Protein AF-A0A444YCT2-F1 (afdb_monomer)

Solvent-accessible surface area (backbone atoms only — not comparable to full-atom values): 5379 Å² total; per-residue (Å²): 133,84,71,62,64,71,70,78,73,52,81,70,83,50,72,93,70,47,79,77,78,74,94,61,81,78,80,80,83,80,81,75,59,69,70,64,65,66,69,78,56,67,80,71,70,57,96,79,54,91,73,79,79,74,66,61,68,62,54,59,70,70,43,82,77,83,76,79,77,73,80,80,133

Secondary structure (DSSP, 8-state):
----HHHHTSPP-SGGGSPPPPSSPPPPPPPPPHHHHHHS------TT-S-----HHHHHHHS----------

pLDDT: mean 73.75, std 10.88, range [47.5, 88.56]

Foldseek 3Di:
DPDPVVVVPDQDPDPVSDDDDPPDDDDDDDDDPPVVVCPDCPVPAPPVHPDDDDDVVVVVVPPPPPPPPPPDD

InterPro domains:
  IPR040389 Cyclin-dependent protein kinase inhibitor SMR [PTHR33142] (4-65)

Radius of gyration: 29.39 Å; Cα contacts (8 Å, |Δi|>4): 5; chains: 1; bounding box: 47×54×77 Å

Mean predicted aligned error: 18.54 Å

Organism: Arachis hypogaea (NCBI:txid3818)

Sequence (73 aa):
MTKDIEEGCRTPRHTASRIPAPTACPPAPKKKPAAAVHTKRQRIPPKCGYFKPPDLELIFRMLPSSTSTEPLP

Structure (mmCIF, N/CA/C/O backbone):
data_AF-A0A444YCT2-F1
#
_entry.id   AF-A0A444YCT2-F1
#
loop_
_atom_site.group_PDB
_atom_site.id
_atom_site.type_symbol
_atom_site.label_atom_id
_atom_site.label_alt_id
_atom_site.label_comp_id
_atom_site.label_asym_id
_atom_site.label_entity_id
_atom_site.label_seq_id
_atom_site.pdbx_PDB_ins_code
_atom_site.Cartn_x
_atom_site.Cartn_y
_atom_site.Cartn_z
_atom_site.occupancy
_atom_site.B_iso_or_equiv
_atom_site.auth_seq_id
_atom_site.auth_comp_id
_atom_site.auth_asym_id
_atom_site.auth_atom_id
_atom_site.pdbx_PDB_model_num
ATOM 1 N N . MET A 1 1 ? 1.726 -34.606 -21.921 1.00 47.50 1 MET A N 1
ATOM 2 C CA . MET A 1 1 ? 2.753 -33.543 -21.986 1.00 47.50 1 MET A CA 1
ATOM 3 C C . MET A 1 1 ? 2.708 -32.714 -20.712 1.00 47.50 1 MET A C 1
ATOM 5 O O . MET A 1 1 ? 2.037 -31.692 -20.666 1.00 47.50 1 MET A O 1
ATOM 9 N N . THR A 1 2 ? 3.386 -33.162 -19.663 1.00 57.28 2 THR A N 1
ATOM 10 C CA . THR A 1 2 ? 3.692 -32.326 -18.498 1.00 57.28 2 THR A CA 1
ATOM 11 C C . THR A 1 2 ? 4.893 -31.475 -18.880 1.00 57.28 2 THR A C 1
ATOM 13 O O . THR A 1 2 ? 6.022 -31.941 -18.806 1.00 57.28 2 THR A O 1
ATOM 16 N N . LYS A 1 3 ? 4.651 -30.271 -19.411 1.00 61.38 3 LYS A N 1
ATOM 17 C CA . LYS A 1 3 ? 5.728 -29.285 -19.548 1.00 61.38 3 LYS A CA 1
ATOM 18 C C . LYS A 1 3 ? 6.175 -28.937 -18.135 1.00 61.38 3 LYS A C 1
ATOM 20 O O . LYS A 1 3 ? 5.318 -28.595 -17.319 1.00 61.38 3 LYS A O 1
ATOM 25 N N . ASP A 1 4 ? 7.464 -29.077 -17.857 1.00 65.31 4 ASP A N 1
ATOM 26 C CA . ASP A 1 4 ? 8.085 -28.757 -16.578 1.00 65.31 4 ASP A CA 1
ATOM 27 C C . ASP A 1 4 ? 7.633 -27.368 -16.115 1.00 65.31 4 ASP A C 1
ATOM 29 O O . ASP A 1 4 ? 8.046 -26.340 -16.651 1.00 65.31 4 ASP A O 1
ATOM 33 N N . ILE A 1 5 ? 6.720 -27.343 -15.138 1.00 65.75 5 ILE A N 1
ATOM 34 C CA . ILE A 1 5 ? 6.113 -26.116 -14.593 1.00 65.75 5 ILE A CA 1
ATOM 35 C C . ILE A 1 5 ? 7.210 -25.162 -14.098 1.00 65.75 5 ILE A C 1
ATOM 37 O O . ILE A 1 5 ? 7.059 -23.944 -14.145 1.00 65.75 5 ILE A O 1
ATOM 41 N N . GLU A 1 6 ? 8.349 -25.720 -13.68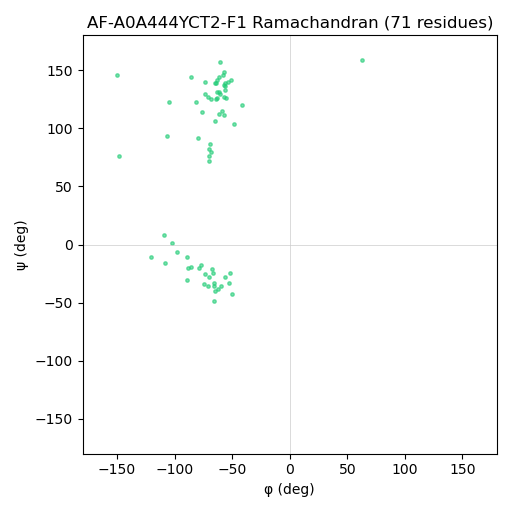7 1.00 66.25 6 GLU A N 1
ATOM 42 C CA . GLU A 1 6 ? 9.526 -24.975 -13.265 1.00 66.25 6 GLU A CA 1
ATOM 43 C C . GLU A 1 6 ? 10.130 -24.104 -14.384 1.00 66.25 6 GLU A C 1
ATOM 45 O O . GLU A 1 6 ? 10.543 -22.974 -14.125 1.00 66.25 6 GLU A O 1
ATOM 50 N N . GLU A 1 7 ? 10.148 -24.577 -15.633 1.00 70.94 7 GLU A N 1
ATOM 51 C CA . GLU A 1 7 ? 10.702 -23.834 -16.775 1.00 70.94 7 GLU A CA 1
ATOM 52 C C . GLU A 1 7 ? 9.805 -22.640 -17.150 1.00 70.94 7 GLU A C 1
ATOM 54 O O . GLU A 1 7 ? 10.297 -21.565 -17.492 1.00 70.94 7 GLU A O 1
ATOM 59 N N . GLY A 1 8 ? 8.481 -22.797 -17.028 1.00 73.38 8 GLY A N 1
ATOM 60 C CA . GLY A 1 8 ? 7.498 -21.758 -17.362 1.00 73.38 8 GLY A CA 1
ATOM 61 C C . GLY A 1 8 ? 7.355 -20.641 -16.323 1.00 73.38 8 GLY A C 1
ATOM 62 O O . GLY A 1 8 ? 6.830 -19.576 -16.643 1.00 73.38 8 GLY A O 1
ATOM 63 N N . CYS A 1 9 ? 7.828 -20.862 -15.094 1.00 76.38 9 CYS A N 1
ATOM 64 C CA . CYS A 1 9 ? 7.702 -19.915 -13.980 1.00 76.38 9 CYS A CA 1
ATOM 65 C C . CYS A 1 9 ? 8.994 -19.129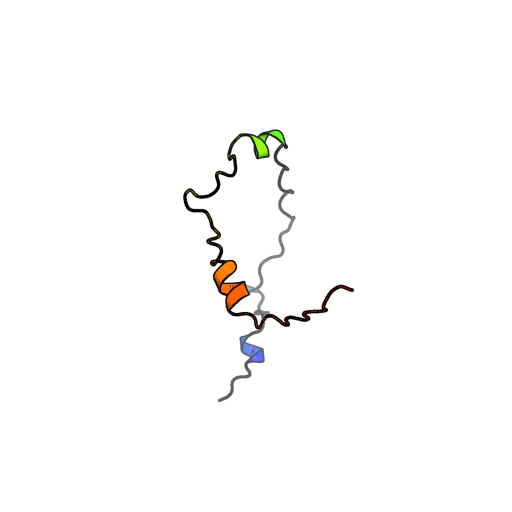 -13.691 1.00 76.38 9 CYS A C 1
ATOM 67 O O . CYS A 1 9 ? 9.034 -18.328 -12.755 1.00 76.38 9 CYS A O 1
ATOM 69 N N . ARG A 1 10 ? 10.065 -19.349 -14.463 1.00 79.25 10 ARG A N 1
ATOM 70 C CA .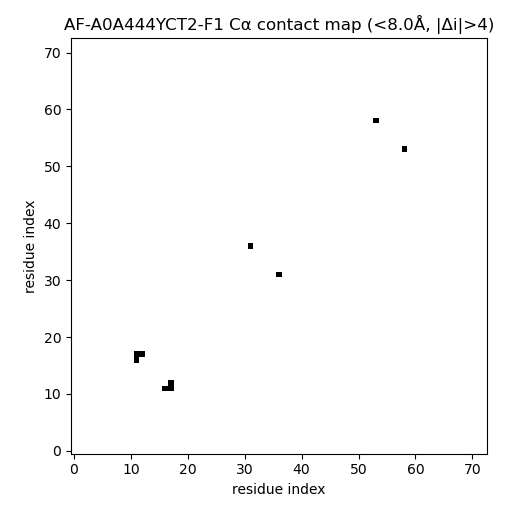 ARG A 1 10 ? 11.353 -18.664 -14.282 1.00 79.25 10 ARG A CA 1
ATOM 71 C C . ARG A 1 10 ? 11.391 -17.324 -15.013 1.00 79.25 10 ARG A C 1
ATOM 73 O O . ARG A 1 10 ? 10.898 -17.184 -16.128 1.00 79.25 10 ARG A O 1
ATOM 80 N N . THR A 1 11 ? 12.063 -16.346 -14.407 1.00 81.44 11 THR A N 1
ATOM 81 C CA . THR A 1 11 ? 12.355 -15.062 -15.056 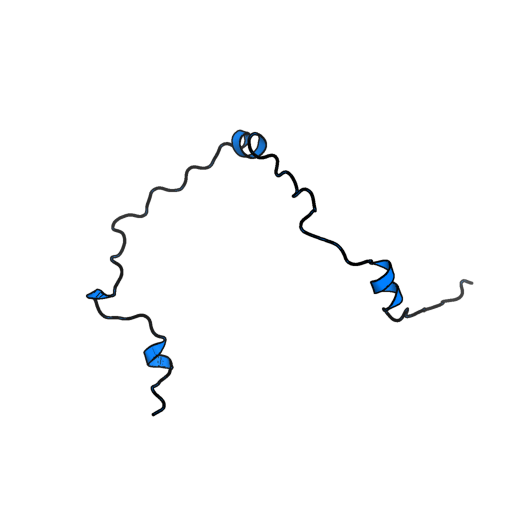1.00 81.44 11 THR A CA 1
ATOM 82 C C . THR A 1 11 ? 13.135 -15.293 -16.361 1.00 81.44 11 THR A C 1
ATOM 84 O O . THR A 1 11 ? 14.188 -15.941 -16.317 1.00 81.44 11 THR A O 1
ATOM 87 N N . PRO A 1 12 ? 12.680 -14.752 -17.509 1.00 83.81 12 PRO A N 1
ATOM 88 C CA . PRO A 1 12 ? 13.386 -14.875 -18.781 1.00 83.81 12 PRO A CA 1
ATOM 89 C C . PRO A 1 12 ? 14.833 -14.374 -18.687 1.00 83.81 12 PRO A C 1
ATOM 91 O O . PRO A 1 12 ? 15.090 -13.244 -18.273 1.00 83.81 12 PRO A O 1
ATOM 94 N N . ARG A 1 13 ? 15.792 -15.220 -19.083 1.00 81.50 13 ARG A N 1
ATOM 95 C CA . ARG A 1 13 ? 17.238 -14.917 -19.025 1.00 81.50 13 ARG A CA 1
ATOM 96 C C . ARG A 1 13 ? 17.778 -14.245 -20.291 1.00 81.50 13 ARG A C 1
ATOM 98 O O . ARG A 1 13 ? 18.921 -13.796 -20.299 1.00 81.50 13 ARG A O 1
ATOM 105 N N . HIS A 1 14 ? 16.979 -14.199 -21.359 1.00 84.81 14 HIS A N 1
ATOM 106 C CA . HIS A 1 14 ? 17.390 -13.627 -22.637 1.00 84.81 14 HIS A CA 1
ATOM 107 C C . HIS A 1 14 ? 17.642 -12.119 -22.511 1.00 84.81 14 HIS A C 1
ATOM 109 O O . HIS A 1 14 ? 16.881 -11.401 -21.860 1.00 84.81 14 HIS A O 1
ATOM 115 N N . THR A 1 15 ? 18.699 -11.627 -23.157 1.00 82.25 15 THR A N 1
ATOM 116 C CA . THR A 1 15 ? 19.156 -10.232 -23.043 1.00 82.25 15 THR A CA 1
ATOM 117 C C . THR A 1 15 ? 18.098 -9.225 -23.484 1.00 82.25 15 THR A C 1
ATOM 119 O O . THR A 1 15 ? 17.949 -8.197 -22.835 1.00 82.25 15 THR A O 1
ATOM 122 N N . ALA A 1 16 ? 17.301 -9.546 -24.509 1.00 85.50 16 ALA A N 1
ATOM 123 C CA . ALA A 1 16 ? 16.204 -8.688 -24.969 1.00 85.50 16 ALA A CA 1
ATOM 124 C C . ALA A 1 16 ? 15.048 -8.558 -23.956 1.00 85.50 16 ALA A C 1
ATOM 126 O O . ALA A 1 16 ? 14.278 -7.607 -24.025 1.00 85.50 16 ALA A O 1
ATOM 127 N N . SER A 1 17 ? 14.917 -9.502 -23.018 1.00 82.81 17 SER A N 1
ATOM 128 C CA . SER A 1 17 ? 13.897 -9.479 -21.959 1.00 82.81 17 SER A CA 1
ATOM 129 C C . SER A 1 17 ? 14.432 -8.925 -20.636 1.00 82.81 17 SER A C 1
ATOM 131 O O . SER A 1 17 ? 13.670 -8.755 -19.684 1.00 82.81 17 SER A O 1
ATOM 133 N N . ARG A 1 18 ? 15.742 -8.661 -20.543 1.00 82.94 18 ARG A N 1
ATOM 134 C CA . ARG A 1 18 ? 16.383 -8.166 -19.326 1.00 82.94 18 ARG A CA 1
ATOM 135 C C . ARG A 1 18 ? 16.176 -6.659 -19.219 1.00 82.94 18 ARG A C 1
ATOM 137 O O . ARG A 1 18 ? 16.602 -5.906 -20.088 1.00 82.94 18 ARG A O 1
ATOM 144 N N . ILE A 1 19 ? 15.568 -6.217 -18.121 1.00 82.06 19 ILE A N 1
ATOM 145 C CA . ILE A 1 19 ? 15.448 -4.789 -17.815 1.00 82.06 19 ILE A CA 1
ATOM 146 C C . ILE A 1 19 ? 16.869 -4.225 -17.631 1.00 82.06 19 ILE A C 1
ATOM 148 O O . ILE A 1 19 ? 17.635 -4.786 -16.836 1.00 82.06 19 ILE A O 1
ATOM 152 N N . PRO A 1 20 ? 17.248 -3.153 -18.352 1.00 81.62 20 PRO A N 1
ATOM 153 C CA . PRO A 1 20 ? 18.540 -2.508 -18.168 1.00 81.62 20 PRO A CA 1
ATOM 154 C C . PRO A 1 20 ? 18.719 -2.069 -16.715 1.00 81.62 20 PRO A C 1
ATOM 156 O O . PRO A 1 20 ? 17.798 -1.521 -16.106 1.00 81.62 20 PRO A O 1
ATOM 159 N N . ALA A 1 21 ? 19.906 -2.300 -16.153 1.00 80.06 21 ALA A N 1
ATOM 160 C CA . ALA A 1 21 ? 20.213 -1.781 -14.829 1.00 80.06 21 ALA A CA 1
ATOM 161 C C . ALA A 1 21 ? 20.177 -0.242 -14.883 1.00 80.06 21 ALA A C 1
ATOM 163 O O . ALA A 1 21 ? 20.778 0.338 -15.793 1.00 80.06 21 ALA A O 1
ATOM 164 N N . PRO A 1 22 ? 19.476 0.432 -13.954 1.00 77.31 22 PRO A N 1
ATOM 165 C CA . PRO A 1 22 ? 19.501 1.885 -13.904 1.00 77.31 22 PRO A CA 1
ATOM 166 C C . PRO A 1 22 ? 20.944 2.347 -13.674 1.00 77.31 22 PRO A C 1
ATOM 168 O O . PRO A 1 22 ? 21.622 1.865 -12.770 1.00 77.31 22 PRO A O 1
ATOM 171 N N . THR A 1 23 ? 21.417 3.275 -14.505 1.00 78.56 23 THR A N 1
ATOM 172 C CA . THR A 1 23 ? 22.787 3.817 -14.446 1.00 78.56 23 THR A CA 1
ATOM 173 C C . THR A 1 23 ? 23.039 4.635 -13.178 1.00 78.56 23 THR A C 1
ATOM 175 O O . THR A 1 23 ? 24.175 4.741 -12.725 1.00 78.56 23 THR A O 1
ATOM 178 N N . ALA A 1 24 ? 21.973 5.176 -12.586 1.00 85.50 24 ALA A N 1
ATOM 179 C CA . ALA A 1 24 ? 21.954 5.801 -11.275 1.00 85.50 24 ALA A CA 1
ATOM 180 C C . ALA A 1 24 ? 20.570 5.614 -10.640 1.00 85.50 24 ALA A C 1
ATOM 182 O O . ALA A 1 24 ? 19.545 5.633 -11.328 1.00 85.50 24 ALA A O 1
ATOM 183 N N . CYS A 1 25 ? 20.526 5.451 -9.319 1.00 80.19 25 CYS A N 1
ATOM 184 C CA . CYS A 1 25 ? 19.263 5.463 -8.590 1.00 80.19 25 CYS A CA 1
ATOM 185 C C . CYS A 1 25 ? 18.596 6.840 -8.733 1.00 80.19 25 CYS A C 1
ATOM 187 O O . CYS A 1 25 ? 19.297 7.857 -8.675 1.00 80.19 25 CYS A O 1
ATOM 189 N N . PRO A 1 26 ? 17.259 6.912 -8.875 1.00 86.94 26 PRO A N 1
ATOM 190 C CA . PRO A 1 26 ? 16.579 8.193 -8.795 1.00 86.94 26 PRO A CA 1
ATOM 191 C C . PRO A 1 26 ? 16.888 8.857 -7.441 1.00 86.94 26 PRO A C 1
ATOM 193 O O . PRO A 1 26 ? 17.092 8.160 -6.440 1.00 86.94 26 PRO A O 1
ATOM 196 N N . PRO A 1 27 ? 16.928 10.198 -7.387 1.00 88.38 27 PRO A N 1
ATOM 197 C CA . PRO A 1 27 ? 17.194 10.914 -6.148 1.00 88.38 27 PRO A CA 1
ATOM 198 C C . PRO A 1 27 ? 16.171 10.541 -5.069 1.00 88.38 27 PRO A C 1
ATOM 200 O O . PRO A 1 27 ? 14.996 10.300 -5.357 1.00 88.38 27 PRO A O 1
ATOM 203 N N . ALA A 1 28 ? 16.622 10.515 -3.812 1.00 88.12 28 ALA A N 1
ATOM 204 C CA . ALA A 1 28 ? 15.784 10.133 -2.683 1.00 88.12 28 ALA A CA 1
ATOM 205 C C . ALA A 1 28 ? 14.510 11.004 -2.601 1.00 88.12 28 ALA A C 1
ATOM 207 O O . ALA A 1 28 ? 14.584 12.228 -2.775 1.00 88.12 28 ALA A O 1
ATOM 208 N N . PRO A 1 29 ? 13.340 10.412 -2.291 1.00 87.38 29 PRO A N 1
ATOM 209 C CA . PRO A 1 29 ? 12.121 11.177 -2.072 1.00 87.38 29 PRO A CA 1
ATOM 210 C C . PRO A 1 29 ? 12.318 12.234 -0.980 1.00 87.38 29 PRO A C 1
ATOM 212 O O . PRO A 1 29 ? 12.822 11.946 0.107 1.00 87.38 29 PRO A O 1
ATOM 215 N N . LYS A 1 30 ? 11.882 13.470 -1.245 1.00 85.81 30 LYS A N 1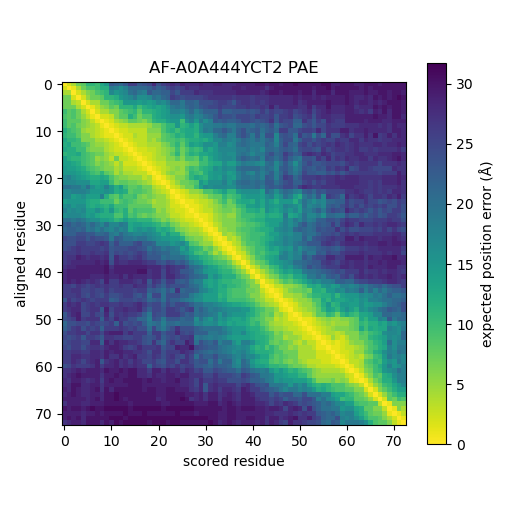
ATOM 216 C CA . LYS A 1 30 ? 11.954 14.554 -0.258 1.00 85.81 30 LYS A CA 1
ATOM 217 C C . LYS A 1 30 ? 10.942 14.304 0.861 1.00 85.81 30 LYS A C 1
ATOM 219 O O . LYS A 1 30 ? 9.748 14.132 0.601 1.00 85.81 30 LYS A O 1
ATOM 224 N N . LYS A 1 31 ? 11.403 14.327 2.115 1.00 82.00 31 LYS A N 1
ATOM 225 C CA . LYS A 1 31 ? 10.514 14.299 3.284 1.00 82.00 31 LYS A CA 1
ATOM 226 C C . LYS A 1 31 ? 9.622 1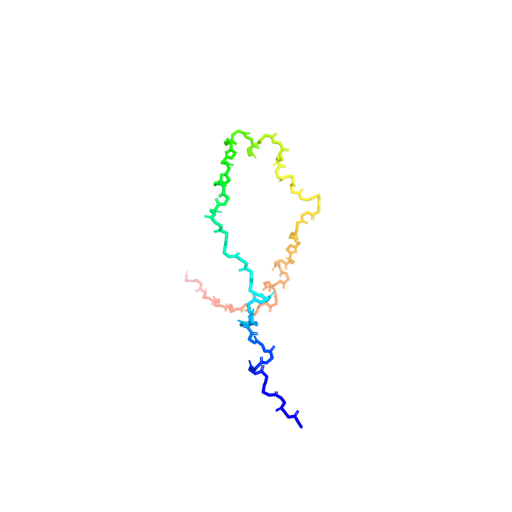5.542 3.262 1.00 82.00 31 LYS A C 1
ATOM 228 O O . LYS A 1 31 ? 10.108 16.657 3.089 1.00 82.00 31 LYS A O 1
ATOM 233 N N . LYS A 1 32 ? 8.314 15.354 3.441 1.00 77.44 32 LYS A N 1
ATOM 234 C CA . LYS A 1 32 ? 7.384 16.474 3.630 1.00 77.44 32 LYS A CA 1
ATOM 235 C C . LYS A 1 32 ? 7.590 17.051 5.038 1.00 77.44 32 LYS A C 1
ATOM 237 O O . LYS A 1 32 ? 7.773 16.263 5.967 1.00 77.44 32 LYS A O 1
ATOM 242 N N . PRO A 1 33 ? 7.556 18.382 5.220 1.00 75.69 33 PRO A N 1
ATOM 243 C CA . PRO A 1 33 ? 7.645 18.979 6.549 1.00 75.69 33 PRO A CA 1
ATOM 244 C C . PRO A 1 33 ? 6.466 18.508 7.406 1.00 75.69 33 PRO A C 1
ATOM 246 O O . PRO A 1 33 ? 5.356 18.359 6.888 1.00 75.69 33 PRO A O 1
ATOM 249 N N . ALA A 1 34 ? 6.694 18.294 8.706 1.00 65.94 34 ALA A N 1
ATOM 250 C CA . ALA A 1 34 ? 5.677 17.805 9.644 1.00 65.94 34 ALA A CA 1
ATOM 251 C C . ALA A 1 34 ? 4.373 18.621 9.543 1.00 65.94 34 ALA A C 1
ATOM 253 O O . ALA A 1 34 ? 3.292 18.061 9.374 1.00 65.94 34 ALA A O 1
ATOM 254 N N . ALA A 1 35 ? 4.489 19.949 9.441 1.00 62.56 35 ALA A N 1
ATOM 255 C CA . ALA A 1 35 ? 3.364 20.862 9.242 1.00 62.56 35 ALA A CA 1
ATOM 256 C C . ALA A 1 35 ? 2.451 20.505 8.048 1.00 62.56 35 ALA A C 1
ATOM 258 O O . ALA A 1 35 ? 1.243 20.705 8.128 1.00 62.56 35 ALA A O 1
ATOM 259 N N . ALA A 1 36 ? 2.974 19.933 6.956 1.00 60.25 36 ALA A N 1
ATOM 260 C CA . ALA A 1 36 ? 2.181 19.532 5.788 1.00 60.25 36 ALA A CA 1
ATOM 261 C C . ALA A 1 36 ? 1.429 18.199 5.976 1.00 60.25 36 ALA A C 1
ATOM 263 O O . ALA A 1 36 ? 0.457 17.942 5.263 1.00 60.25 36 ALA A O 1
ATOM 264 N N . VAL A 1 37 ? 1.855 17.358 6.925 1.00 58.94 37 VAL A N 1
ATOM 265 C CA . VAL A 1 37 ? 1.152 16.118 7.305 1.00 58.94 37 VAL A CA 1
ATOM 266 C C . VAL A 1 37 ? -0.095 16.444 8.128 1.00 58.94 37 VAL A C 1
ATOM 268 O O . VAL A 1 37 ? -1.115 15.775 7.991 1.00 58.94 37 VAL A O 1
ATOM 271 N N . HIS A 1 38 ? -0.041 17.504 8.934 1.00 58.09 38 HIS A N 1
ATOM 272 C CA . HIS A 1 38 ? -1.107 17.851 9.877 1.00 58.09 38 HIS A CA 1
ATOM 273 C C . HIS A 1 38 ? -2.196 18.760 9.278 1.00 58.09 38 HIS A C 1
ATOM 275 O O . HIS A 1 38 ? -3.301 18.817 9.806 1.00 58.09 38 HIS A O 1
ATOM 281 N N . THR A 1 39 ? -1.910 19.477 8.182 1.00 56.50 39 THR A N 1
ATOM 282 C CA . THR A 1 39 ? -2.731 20.639 7.774 1.00 56.50 39 THR A CA 1
ATOM 283 C C . THR A 1 39 ? -3.614 20.463 6.540 1.00 56.50 39 THR A C 1
ATOM 285 O O . THR A 1 39 ? -4.510 21.277 6.355 1.00 56.50 39 THR A O 1
ATOM 288 N N . LYS A 1 40 ? -3.435 19.448 5.680 1.00 56.00 40 LYS A N 1
ATOM 289 C CA . LYS A 1 40 ? -4.207 19.390 4.408 1.00 56.00 40 LYS A CA 1
ATOM 290 C C . LYS A 1 40 ? -5.086 18.174 4.188 1.00 56.00 40 LYS A C 1
ATOM 292 O O . LYS A 1 40 ? -5.916 18.178 3.286 1.00 56.00 40 LYS A O 1
ATOM 297 N N . ARG A 1 41 ? -4.949 17.152 5.018 1.00 56.91 41 ARG A N 1
ATOM 298 C CA . ARG A 1 41 ? -5.886 16.036 5.095 1.00 56.91 41 ARG A CA 1
ATOM 299 C C . ARG A 1 41 ? -5.872 15.590 6.538 1.00 56.91 41 ARG A C 1
ATOM 301 O O . ARG A 1 41 ? -5.263 14.575 6.861 1.00 56.91 41 ARG A O 1
ATOM 308 N N . GLN A 1 42 ? -6.532 16.367 7.402 1.00 58.75 42 GLN A N 1
ATOM 309 C CA . GLN A 1 42 ? -7.148 15.751 8.573 1.00 58.75 42 GLN A CA 1
ATOM 310 C C . GLN A 1 42 ? -7.765 14.464 8.049 1.00 58.75 42 GLN A C 1
ATOM 312 O O . GLN A 1 42 ? -8.454 14.482 7.026 1.00 58.75 42 GLN A O 1
ATOM 317 N N . ARG A 1 43 ? -7.318 13.343 8.597 1.00 61.16 43 ARG A N 1
ATOM 318 C CA . ARG A 1 43 ? -7.634 12.003 8.130 1.00 61.16 43 ARG A CA 1
ATOM 319 C C . ARG A 1 43 ? -9.101 11.791 8.474 1.00 61.16 43 ARG A C 1
ATOM 321 O O . ARG A 1 43 ? -9.380 11.121 9.455 1.00 61.16 43 ARG A O 1
ATOM 328 N N . ILE A 1 44 ? -9.998 12.470 7.749 1.00 66.38 44 ILE A N 1
ATOM 329 C CA . ILE A 1 44 ? -11.433 12.473 7.996 1.00 66.38 44 ILE A CA 1
ATOM 330 C C . ILE A 1 44 ? -11.798 11.000 7.935 1.00 66.38 44 ILE A C 1
ATOM 332 O O . ILE A 1 44 ? -11.637 10.390 6.867 1.00 66.38 44 ILE A O 1
ATOM 336 N N . PRO A 1 45 ? -12.181 10.393 9.071 1.00 71.00 45 PRO A N 1
ATOM 337 C CA . PRO A 1 45 ? -12.655 9.030 9.049 1.00 71.00 45 PRO A CA 1
ATOM 338 C C . PRO A 1 45 ? -13.786 8.972 8.021 1.00 71.00 45 PRO A C 1
ATOM 340 O O . PRO A 1 45 ? -14.559 9.931 7.919 1.00 71.00 45 PRO A O 1
ATOM 343 N N . PRO A 1 46 ? -13.887 7.911 7.210 1.00 79.38 46 PRO A N 1
ATOM 344 C CA . PRO A 1 46 ? -15.008 7.790 6.293 1.00 79.38 46 PRO A CA 1
ATOM 345 C C . PRO A 1 46 ? -16.300 7.989 7.064 1.00 79.38 46 PRO A C 1
ATOM 347 O O . PRO A 1 46 ? -16.428 7.497 8.184 1.00 79.38 46 PRO A O 1
ATOM 350 N N . LYS A 1 47 ? -17.262 8.672 6.445 1.00 76.88 47 LYS A N 1
ATOM 351 C CA . LYS A 1 47 ? -18.544 9.017 7.074 1.00 76.88 47 LYS A CA 1
ATOM 352 C C . LYS A 1 47 ? -19.264 7.809 7.694 1.00 76.88 47 LYS A C 1
ATOM 354 O O . LYS A 1 47 ? -20.046 7.985 8.614 1.00 76.88 47 LYS A O 1
ATOM 359 N N . CYS A 1 48 ? -18.987 6.599 7.207 1.00 76.25 48 CYS A N 1
ATOM 360 C CA . CYS A 1 48 ? -19.599 5.353 7.667 1.00 76.25 48 CYS A CA 1
ATOM 361 C C . CYS A 1 48 ? -18.653 4.439 8.465 1.00 76.25 48 CYS A C 1
ATOM 363 O O . CYS A 1 48 ? -19.020 3.296 8.731 1.00 76.25 48 CYS A O 1
ATOM 365 N N . GLY A 1 49 ? -17.447 4.905 8.808 1.00 77.88 49 GLY A N 1
ATOM 366 C CA . GLY A 1 49 ? -16.381 4.059 9.345 1.00 77.88 49 GLY A CA 1
ATOM 367 C C . GLY A 1 49 ? -15.933 2.977 8.350 1.00 77.88 49 GLY A C 1
ATOM 368 O O . GLY A 1 49 ? -16.635 2.633 7.404 1.00 77.88 49 GLY A O 1
ATOM 369 N N . TYR A 1 50 ? -14.725 2.446 8.525 1.00 81.56 50 TYR A N 1
ATOM 370 C CA . TYR A 1 50 ? -14.293 1.249 7.782 1.00 81.56 50 TYR A CA 1
ATOM 371 C C . TYR A 1 50 ? -14.660 -0.039 8.519 1.00 81.56 50 TYR A C 1
ATOM 373 O O . TYR A 1 50 ? -14.907 -1.067 7.899 1.00 81.56 50 TYR A O 1
ATOM 381 N N . PHE A 1 51 ? -14.692 0.023 9.848 1.00 86.31 51 PHE A N 1
ATOM 382 C CA . PHE A 1 51 ? -14.959 -1.113 10.708 1.00 86.31 51 PHE A CA 1
ATOM 383 C C . PHE A 1 51 ? -16.374 -1.007 11.261 1.00 86.31 51 PHE A C 1
ATOM 385 O O . PHE A 1 51 ? -16.724 -0.017 11.902 1.00 86.31 51 PHE A O 1
ATOM 392 N N . LYS A 1 52 ? -17.174 -2.035 10.998 1.00 84.00 52 LYS A N 1
ATOM 393 C CA . LYS A 1 52 ? -18.468 -2.248 11.636 1.00 84.00 52 LYS A CA 1
ATOM 394 C C . LYS A 1 52 ? -18.268 -3.407 12.610 1.00 84.00 52 LYS A C 1
ATOM 396 O O . LYS A 1 52 ? -18.286 -4.548 12.146 1.00 84.00 52 LYS A O 1
ATOM 401 N N . PRO A 1 53 ? -17.960 -3.143 13.894 1.00 83.38 53 PRO A N 1
ATOM 402 C CA . PRO A 1 53 ? -17.775 -4.225 14.846 1.00 83.38 53 PRO A CA 1
ATOM 403 C C . PRO A 1 53 ? -19.042 -5.087 14.888 1.00 83.38 53 PRO A C 1
ATOM 405 O O . PRO A 1 53 ? -20.143 -4.530 14.876 1.00 83.38 53 PRO A O 1
ATOM 408 N N . PRO A 1 54 ? -18.908 -6.422 14.920 1.00 84.38 54 PRO A N 1
ATOM 409 C CA . PRO A 1 54 ? -20.026 -7.283 15.273 1.00 84.38 54 PRO A CA 1
ATOM 410 C C . PRO A 1 54 ? -20.496 -6.959 16.696 1.00 84.38 54 PRO A C 1
ATOM 412 O O . PRO A 1 54 ? -19.734 -6.424 17.504 1.00 84.38 54 PRO A O 1
ATOM 415 N N . ASP A 1 55 ? -21.746 -7.294 16.999 1.00 88.56 55 ASP A N 1
ATOM 416 C CA . ASP A 1 55 ? -22.271 -7.183 18.356 1.00 88.56 55 ASP A CA 1
ATOM 417 C C . ASP A 1 55 ? -21.464 -8.091 19.297 1.00 88.56 55 ASP A C 1
ATOM 419 O O . ASP A 1 55 ? -21.484 -9.318 19.176 1.00 88.56 55 ASP A O 1
ATOM 423 N N . LEU A 1 56 ? -20.708 -7.472 20.204 1.00 84.06 56 LEU A N 1
ATOM 424 C CA . LEU A 1 56 ? -19.848 -8.179 21.146 1.00 84.06 56 LEU A CA 1
ATOM 425 C C . LEU A 1 56 ? -20.673 -9.014 22.126 1.00 84.06 56 LEU A C 1
ATOM 427 O O . LEU A 1 56 ? -20.260 -10.119 22.475 1.00 84.06 56 LEU A O 1
ATOM 431 N N . GLU A 1 57 ? -21.866 -8.547 22.496 1.00 80.44 57 GLU A N 1
ATOM 432 C CA . GLU A 1 57 ? -22.753 -9.283 23.398 1.00 80.44 57 GLU A CA 1
ATOM 433 C C . GLU A 1 57 ? -23.228 -10.583 22.745 1.00 80.44 57 GLU A C 1
ATOM 435 O O . GLU A 1 57 ? -23.325 -11.618 23.402 1.00 80.44 57 GLU A O 1
ATOM 440 N N . LEU A 1 58 ? -23.455 -10.577 21.428 1.00 84.81 58 LEU A N 1
ATOM 441 C CA . LEU A 1 58 ? -23.785 -11.793 20.688 1.00 84.81 58 LEU A CA 1
ATOM 442 C C . LEU A 1 58 ? -22.624 -12.79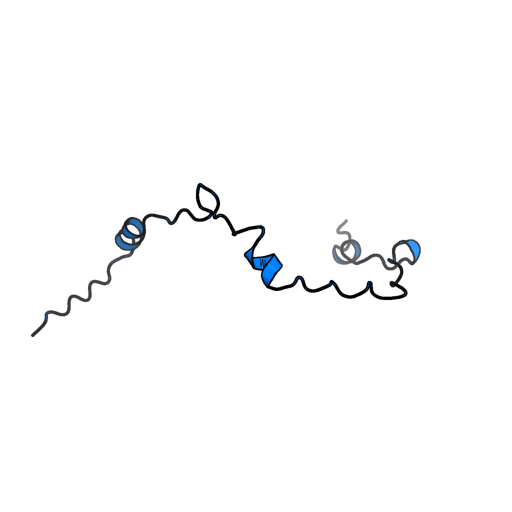6 20.705 1.00 84.81 58 LEU A C 1
ATOM 444 O O . LEU A 1 58 ? -22.850 -13.993 20.878 1.00 84.81 58 LEU A O 1
ATOM 448 N N . ILE A 1 59 ? -21.389 -12.310 20.569 1.00 84.19 59 ILE A N 1
ATOM 449 C CA . ILE A 1 59 ? -20.183 -13.146 20.592 1.00 84.19 59 ILE A CA 1
ATOM 450 C C . ILE A 1 59 ? -20.002 -13.778 21.976 1.00 84.19 59 ILE A C 1
ATOM 452 O O . ILE A 1 59 ? -19.825 -14.992 22.074 1.00 84.19 59 ILE A O 1
ATOM 456 N N . PHE A 1 60 ? -20.097 -12.991 23.049 1.00 83.19 60 PHE A N 1
ATOM 457 C CA . PHE A 1 60 ? -19.895 -13.496 24.410 1.00 83.19 60 PHE A CA 1
ATOM 458 C C . PHE A 1 60 ? -21.025 -14.413 24.893 1.00 83.19 60 PHE A C 1
ATOM 460 O O . PHE A 1 60 ? -20.759 -15.321 25.674 1.00 83.19 60 PHE A O 1
ATOM 467 N N . ARG A 1 61 ? -22.258 -14.249 24.392 1.00 82.25 61 ARG A N 1
ATOM 468 C CA . ARG A 1 61 ? -23.384 -15.162 24.681 1.00 82.25 61 ARG A CA 1
ATOM 469 C C . ARG A 1 61 ? -23.278 -16.509 23.963 1.00 82.25 61 ARG A C 1
ATOM 471 O O . ARG A 1 61 ? -23.874 -17.479 24.419 1.00 82.25 61 ARG A O 1
ATOM 478 N N . MET A 1 62 ? -22.568 -16.563 22.834 1.00 73.31 62 MET A N 1
ATOM 479 C CA . MET A 1 62 ? -22.310 -17.806 22.096 1.00 73.31 62 MET A CA 1
ATOM 480 C C . MET A 1 62 ? -21.091 -18.565 22.620 1.00 73.31 62 MET A C 1
ATOM 482 O O . MET A 1 62 ? -20.963 -19.762 22.358 1.00 73.31 62 MET A O 1
ATOM 486 N N . LEU A 1 63 ? -20.193 -17.895 23.348 1.00 73.50 63 LEU A N 1
ATOM 487 C CA . LEU A 1 63 ? -19.107 -18.579 24.030 1.00 73.50 63 LEU A CA 1
ATOM 488 C C . LEU A 1 63 ? -19.677 -19.325 25.243 1.00 73.50 63 LEU A C 1
ATOM 490 O O . LEU A 1 63 ? -20.395 -18.721 26.041 1.00 73.50 63 LEU A O 1
ATOM 494 N N . PRO A 1 64 ? -19.362 -20.621 25.412 1.00 73.00 64 PRO A N 1
ATOM 495 C CA . PRO A 1 64 ? -19.722 -21.326 26.628 1.00 73.00 64 PRO A CA 1
ATOM 496 C C . PRO A 1 64 ? -19.070 -20.593 27.797 1.00 73.00 64 PRO A C 1
ATOM 498 O O . PRO A 1 64 ? -17.843 -20.515 27.894 1.00 73.00 64 PRO A O 1
ATOM 501 N N . SER A 1 65 ? -19.892 -20.024 28.676 1.00 66.56 65 SER A N 1
ATOM 502 C CA . SER A 1 65 ? -19.412 -19.499 29.938 1.00 66.56 65 SER A CA 1
ATOM 503 C C . SER A 1 65 ? -18.901 -20.691 30.739 1.00 66.56 65 SER A C 1
ATOM 505 O O . SER A 1 65 ? -19.671 -21.512 31.232 1.00 66.56 65 SER A O 1
ATOM 507 N N . SER A 1 66 ? -17.582 -20.821 30.864 1.00 65.88 66 SER A N 1
ATOM 508 C CA . SER A 1 66 ? -17.000 -21.643 31.918 1.00 65.88 66 SER A CA 1
ATOM 509 C C . SER A 1 66 ? -17.300 -20.929 33.235 1.00 65.88 66 SER A C 1
ATOM 511 O O . SER A 1 66 ? -16.478 -20.167 33.748 1.00 65.88 66 SER A O 1
ATOM 513 N N . THR A 1 67 ? -18.528 -21.083 33.730 1.00 53.53 67 THR A N 1
ATOM 514 C CA . THR A 1 67 ? -18.964 -20.574 35.027 1.00 53.53 67 THR A CA 1
ATOM 515 C C . THR A 1 67 ? -18.266 -21.394 36.101 1.00 53.53 67 THR A C 1
ATOM 517 O O . THR A 1 67 ? -18.821 -22.346 36.644 1.00 53.53 67 THR A O 1
ATOM 520 N N . SER A 1 68 ? -17.022 -21.031 36.399 1.00 56.84 68 SER A N 1
ATOM 521 C CA . SER A 1 68 ? -16.419 -21.313 37.696 1.00 56.84 68 SER A CA 1
ATOM 522 C C . SER A 1 68 ? -17.115 -20.415 38.715 1.00 56.84 68 SER A C 1
ATOM 524 O O . SER A 1 68 ? -16.600 -19.369 39.105 1.00 56.84 68 SER A O 1
ATOM 526 N N . THR A 1 69 ? -18.337 -20.786 39.087 1.00 56.44 69 THR A N 1
ATOM 527 C CA . THR A 1 69 ? -18.992 -20.279 40.288 1.00 56.44 69 THR A CA 1
ATOM 528 C C . THR A 1 69 ? -18.236 -20.867 41.474 1.00 56.44 69 THR A C 1
ATOM 530 O O . THR A 1 69 ? -18.576 -21.940 41.954 1.00 56.44 69 THR A O 1
ATOM 533 N N . GLU A 1 70 ? -17.171 -20.193 41.901 1.00 65.69 70 GLU A N 1
ATOM 534 C CA . GLU A 1 70 ? -16.618 -20.383 43.241 1.00 65.69 70 GLU A CA 1
ATOM 535 C C . GLU A 1 70 ? -17.545 -19.638 44.213 1.00 65.69 70 GLU A C 1
ATOM 537 O O . GLU A 1 70 ? -17.681 -18.413 44.096 1.00 65.69 70 GLU A O 1
ATOM 542 N N . PRO A 1 71 ? -18.258 -20.334 45.116 1.00 61.94 71 PRO A N 1
ATOM 543 C CA . PRO A 1 71 ? -19.034 -19.668 46.147 1.00 61.94 71 PRO A CA 1
ATOM 544 C C . PRO A 1 71 ? -18.063 -18.996 47.125 1.00 61.94 71 PRO A C 1
ATOM 546 O O . PRO A 1 71 ? -17.159 -19.635 47.658 1.00 61.94 71 PRO A O 1
ATOM 549 N N . LEU A 1 72 ? -18.236 -17.690 47.330 1.00 61.75 72 LEU A N 1
ATOM 550 C CA . LEU A 1 72 ? -17.450 -16.927 48.298 1.00 61.75 72 LEU A CA 1
ATOM 551 C C . LEU A 1 72 ? -17.724 -17.437 49.730 1.00 61.75 72 LEU A C 1
ATOM 553 O O . LEU A 1 72 ? -18.891 -17.699 50.037 1.00 61.75 72 LEU A O 1
ATOM 557 N N . PRO A 1 73 ? -16.690 -17.562 50.587 1.00 59.97 73 PRO A N 1
ATOM 558 C CA . PRO A 1 73 ? -16.852 -17.835 52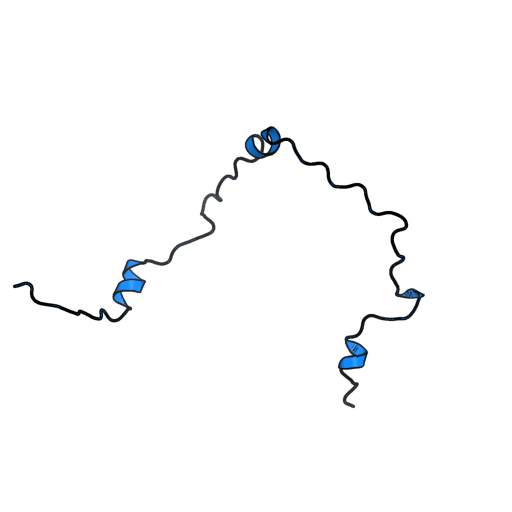.015 1.00 59.97 73 PRO A CA 1
ATOM 559 C C . PRO A 1 73 ? -17.413 -16.634 52.791 1.00 59.97 73 PRO A C 1
ATOM 561 O O . PRO A 1 73 ? -17.151 -15.476 52.385 1.00 59.97 73 PRO A O 1
#

=== Feature glossary ===
The record interleaves many kinds of information about one protein. Here is each kind framed as the question it answers.

Q: What are the backbone torsion angles?
A: φ (phi) and ψ (psi) are the two rotatable backbone dihedrals per residue: φ is the C(i-1)–N–Cα–C torsion, ψ is the N–Cα–C–N(i+1) torsion, both in degrees on (−180°, 180°]. α-helical residues cluster near (−60°, −45°); β-strand residues near (−120°, +130°). A Ramachandran plot is simply a scatter of (φ, ψ) for every residue.

Q: What is the amino-acid chain?
A: This is the polypeptide sequence — one letter per residue, N-terminus first. Length ranges from a few dozen residues for small domains to over a thousand for large multi-domain proteins.

Q: How mobile is each atom in the crystal?
A: For experimental (PDB) structures, the B-factor (temperature factor) quantifies the positional spread of each atom in the crystal — a combination of thermal vibration and static disorder — in units of Å². High B-factors mark flexible loops or poorly resolved regions; low B-factors mark the rigid, well-ordered core.

Q: Are the domains correctly placed relative to each other?
A: Predicted Aligned Error (PAE) is an AlphaFold confidence matrix: entry (i, j) is the expected error in the position of residue j, in ångströms, when the prediction is superimposed on the true structure at residue i. Low PAE within a block of residues means that block is internally rigid and well-predicted; high PAE between two blocks means their relative placement is uncertain even if each block individually is confident.

Q: How confident is the AlphaFold model at each residue?
A: pLDDT is the predicted lDDT-Cα score: AlphaFold's confidence that the local environment of each residue (all inter-atomic distances within 15 Å) is correctly placed. It is a per-residue number between 0 and 100, with higher meaning more reliable.

Q: What family and function is it annotated with?
A: Functional annotations link the protein to curated databases. InterPro entries identify conserved domains and families by matching the sequence against member-database signatures (Pfam, PROSITE, CDD, …). Gene Ontology (GO) terms describe molecular function, biological process, and cellular component in a controlled vocabulary. CATH places the structure in a hierarchical fold classification (Class/Architecture/Topology/Homologous-superfamily). The organism is the source species.

Q: How big and how compact is the whole molecule?
A: Three whole-structure scalars: the radius of gyration (RMS distance of Cα from centroid, in Å), the count of Cα–Cα contacts (pairs closer than 8 Å and separated by more than four residues in sequence — i.e. tertiary, not local, contacts), and the bounding-box dimensions. Together they distinguish compact globular folds from extended fibres or disordered chains.

Q: What known structures does this most resemble?
A: The Foldseek neighbor list gives the closest experimentally determined structures in the PDB, ranked by structural alignment. TM-score near 1 means near-identical fold; near 0.3 means only rough topology match. This is how one finds what a novel AlphaFold prediction most resembles in the solved-structure universe.

Q: Which residues are buried vs exposed?
A: SASA measures how much of the protein is reachable by solvent. It is computed by rolling a water-sized probe over the atomic surface and summing the exposed area (Å²). Per-residue SASA distinguishes core (buried, low SASA) from surface (exposed, high SASA) residues; total SASA is a whole-molecule size measure.

Q: Which residues are in helices, strands, or loops?
A: Eight-state secondary structure (DSSP): H is the canonical α-helix, G the tighter 3₁₀-helix, I the wider π-helix; E/B are β-structure, T and S are turns and bends, and '-' is everything else. DSSP derives these from the pattern of main-chain N–H···O=C hydrogen bonds, not from the sequence.

Q: Where is each backbone atom in 3D?
A: Structure coordinates are given as an mmCIF _atom_site loop: one row per atom with element, residue name, chain id, sequence number, and x/y/z position in Å. Only the four main-chain atoms per residue are included here; side chains are omitted to keep the record compact.

Q: What if only a Cα trace is available?
A: Three-state secondary structure (P-SEA) collapses the eight DSSP classes into helix (a), strand (b), and coil (c). P-SEA assigns these from Cα geometry alone — distances and angles — without requiring backbone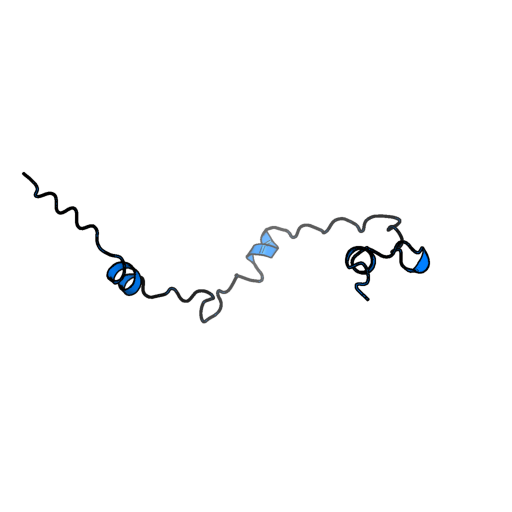 oxygens, so it works on any Cα trace.

Q: What do the rendered images show?
A: The six renders are orthographic views along the three Cartesian axes in both directions. Representation (cartoon, sticks, or surface) and color scheme (sequence-rainbow or by-chain) vary across proteins so the training set covers all the common visualization conventions.

Q: What does the local fold look like, residue by residue?
A: Foldseek's 3Di representation compresses backbone geometry into a per-residue letter drawn from a learned twenty-state alphabet. It captures the tertiary interaction pattern around each residue — which residues are packed against it in space, regardless of where they are in sequence.

Q: What do the diagnostic plots show?
A: The contact map is a binary N×N matrix image: pixel (i, j) is dark where Cα_i and Cα_j are within 8 Å and |i−j|>4. Because the |i−j|>4 filter removes local helical contacts, off-diagonal stripes parallel to the main diagonal indicate parallel β-sheets; stripes perpendicular to it indicate antiparallel β-sheets. The Ramachandran plot scatters every residue's (φ, ψ) pair against the sterically allowed regions. The PAE heatmap renders the predicted-aligned-error matrix.